Protein AF-A0A8S4R3A9-F1 (afdb_monomer)

Foldseek 3Di:
DPPLVVVVVVVLVVLCVVVVHDVVVVDDSVVSCVVPVDDRVVVVVVVVVVVVLVVLCPDPPPDVSVVVVDD

Organism: NCBI:txid348720

Mean predicted aligned error: 7.61 Å

Structure (mmCIF, N/CA/C/O backbone):
data_AF-A0A8S4R3A9-F1
#
_entry.id   AF-A0A8S4R3A9-F1
#
loop_
_atom_site.group_PDB
_atom_site.id
_atom_site.type_symbol
_atom_site.label_atom_id
_atom_site.label_alt_id
_atom_site.label_comp_id
_atom_site.label_asym_id
_atom_site.label_entity_id
_atom_site.label_seq_id
_atom_site.pdbx_PDB_ins_code
_atom_site.Cartn_x
_atom_site.Cartn_y
_atom_site.Cartn_z
_atom_site.occupancy
_atom_site.B_iso_or_equiv
_atom_site.auth_seq_id
_atom_site.auth_comp_id
_atom_site.auth_asym_id
_atom_site.auth_atom_id
_atom_site.pdbx_PDB_model_num
ATOM 1 N N . MET A 1 1 ? -5.215 8.195 -9.822 1.00 56.50 1 MET A N 1
ATOM 2 C CA . MET A 1 1 ? -5.204 8.280 -8.337 1.00 56.50 1 MET A CA 1
ATOM 3 C C . MET A 1 1 ? -6.011 7.195 -7.595 1.00 56.50 1 MET A C 1
ATOM 5 O O . MET A 1 1 ? -5.699 6.921 -6.440 1.00 56.50 1 MET A O 1
ATOM 9 N N . GLY A 1 2 ? -7.010 6.533 -8.202 1.00 81.62 2 GLY A N 1
ATOM 10 C CA . GLY A 1 2 ? -7.912 5.611 -7.479 1.00 81.62 2 GLY A CA 1
ATOM 11 C C . GLY A 1 2 ? -7.296 4.307 -6.936 1.00 81.62 2 GLY A C 1
ATOM 12 O O . GLY A 1 2 ? -7.677 3.859 -5.855 1.00 81.62 2 GLY A O 1
ATOM 13 N N . LEU A 1 3 ? -6.323 3.711 -7.636 1.00 85.00 3 LEU A N 1
ATOM 14 C CA . LEU A 1 3 ? -5.757 2.402 -7.268 1.00 85.00 3 LEU A CA 1
ATOM 15 C C . LEU A 1 3 ? -4.995 2.435 -5.931 1.00 85.00 3 LEU A C 1
ATOM 17 O O . LEU A 1 3 ? -5.201 1.582 -5.073 1.00 85.00 3 LEU A O 1
ATOM 21 N N . ILE A 1 4 ? -4.166 3.462 -5.717 1.00 86.31 4 ILE A N 1
ATOM 22 C CA . ILE A 1 4 ? -3.385 3.626 -4.479 1.00 86.31 4 ILE A CA 1
ATOM 23 C C . ILE A 1 4 ? -4.319 3.788 -3.274 1.00 86.31 4 ILE A C 1
ATOM 25 O O . ILE A 1 4 ? -4.060 3.237 -2.204 1.00 86.31 4 ILE A O 1
ATOM 29 N N . ARG A 1 5 ? -5.434 4.510 -3.447 1.00 89.69 5 ARG A N 1
ATOM 30 C CA . ARG A 1 5 ? -6.448 4.669 -2.399 1.00 89.69 5 ARG A CA 1
ATOM 31 C C . ARG A 1 5 ? -7.077 3.327 -2.028 1.00 89.69 5 ARG A C 1
ATOM 33 O O . ARG A 1 5 ? -7.179 3.034 -0.842 1.00 89.69 5 ARG A O 1
ATOM 40 N N . ARG A 1 6 ? -7.444 2.502 -3.016 1.00 90.25 6 ARG A N 1
ATOM 41 C CA . ARG A 1 6 ? -7.995 1.156 -2.780 1.00 90.25 6 ARG A CA 1
ATOM 42 C C . ARG A 1 6 ? -6.998 0.263 -2.043 1.00 90.25 6 ARG A C 1
ATOM 44 O O . ARG A 1 6 ? -7.363 -0.310 -1.026 1.00 90.25 6 ARG A O 1
ATOM 51 N N . LEU A 1 7 ? -5.733 0.249 -2.467 1.00 89.62 7 LEU A N 1
ATOM 52 C CA . LEU A 1 7 ? -4.667 -0.510 -1.798 1.00 89.62 7 LEU A CA 1
ATOM 53 C C . LEU A 1 7 ? -4.429 -0.064 -0.347 1.00 89.62 7 LEU A C 1
ATOM 55 O O . LEU A 1 7 ? -4.180 -0.885 0.529 1.00 89.62 7 LEU A O 1
ATOM 59 N N . ARG A 1 8 ? -4.537 1.238 -0.060 1.00 88.31 8 ARG A N 1
ATOM 60 C CA . ARG A 1 8 ? -4.451 1.744 1.319 1.00 88.31 8 ARG A CA 1
ATOM 61 C C . ARG A 1 8 ? -5.633 1.299 2.179 1.00 88.31 8 ARG A C 1
ATOM 63 O O . ARG A 1 8 ? -5.447 1.063 3.370 1.00 88.31 8 ARG A O 1
ATOM 70 N N . ILE A 1 9 ? -6.834 1.220 1.604 1.00 89.62 9 ILE A N 1
ATOM 71 C CA . ILE A 1 9 ? -8.032 0.749 2.313 1.00 89.62 9 ILE A CA 1
ATOM 72 C C . ILE A 1 9 ? -7.903 -0.746 2.615 1.00 89.62 9 ILE A C 1
ATOM 74 O O . ILE A 1 9 ? -8.102 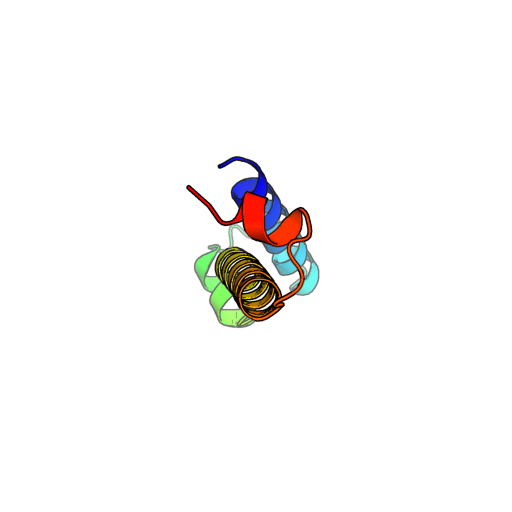-1.141 3.761 1.00 89.62 9 ILE A O 1
ATOM 78 N N . THR A 1 10 ? -7.508 -1.558 1.630 1.00 90.88 10 THR A N 1
ATOM 79 C CA . THR A 1 10 ? -7.327 -3.006 1.821 1.00 90.88 10 THR A CA 1
ATOM 80 C C . THR A 1 10 ? -6.228 -3.308 2.833 1.00 90.88 10 THR A C 1
ATOM 82 O O . THR A 1 10 ? -6.450 -4.111 3.735 1.00 90.88 10 THR A O 1
ATOM 85 N N . GLN A 1 11 ? -5.089 -2.608 2.763 1.00 89.38 11 GLN A N 1
ATOM 86 C CA . GLN A 1 11 ? -4.025 -2.727 3.763 1.00 89.38 11 GLN A CA 1
ATOM 87 C C . GLN A 1 11 ? -4.557 -2.432 5.172 1.00 89.38 11 GLN A C 1
ATOM 89 O O . GLN A 1 11 ? -4.316 -3.197 6.096 1.00 89.38 11 GLN A O 1
ATOM 94 N N . ARG A 1 12 ? -5.332 -1.358 5.344 1.00 88.50 12 ARG A N 1
ATOM 95 C CA . ARG A 1 12 ? -5.866 -0.964 6.654 1.00 88.50 12 ARG A CA 1
ATOM 96 C C . ARG A 1 12 ? -6.909 -1.944 7.207 1.00 88.50 12 ARG A C 1
ATOM 98 O O . ARG A 1 12 ? -7.009 -2.088 8.424 1.00 88.50 12 ARG A O 1
ATOM 105 N N . ALA A 1 13 ? -7.693 -2.584 6.341 1.00 89.44 13 ALA A N 1
ATOM 106 C CA . ALA A 1 13 ? -8.611 -3.648 6.742 1.00 89.44 13 ALA A CA 1
ATOM 107 C C . ALA A 1 13 ? -7.842 -4.895 7.206 1.00 89.44 13 ALA A C 1
ATOM 109 O O . ALA A 1 13 ? -8.146 -5.444 8.261 1.00 89.44 13 ALA A O 1
ATOM 110 N N . MET A 1 14 ? -6.794 -5.276 6.471 1.00 89.44 14 MET A N 1
ATOM 111 C CA . MET A 1 14 ? -5.909 -6.384 6.835 1.00 89.44 14 MET A CA 1
ATOM 112 C C . MET A 1 14 ? -5.185 -6.122 8.163 1.00 89.44 14 MET A C 1
ATOM 114 O O . MET A 1 14 ? -5.200 -6.972 9.043 1.00 89.44 14 MET A O 1
ATOM 118 N N . GLU A 1 15 ? -4.631 -4.923 8.351 1.00 89.06 15 GLU A N 1
ATOM 119 C CA . GLU A 1 15 ? -3.981 -4.504 9.600 1.00 89.06 15 GLU A CA 1
ATOM 120 C C . GLU A 1 15 ? -4.920 -4.619 10.814 1.00 89.06 15 GLU A C 1
ATOM 122 O O . GLU A 1 15 ? -4.517 -5.092 11.874 1.00 89.06 15 GLU A O 1
ATOM 127 N N . ARG A 1 16 ? -6.195 -4.237 10.662 1.00 90.19 16 ARG A N 1
ATOM 128 C CA . ARG A 1 16 ? -7.205 -4.401 11.720 1.00 90.19 16 ARG A CA 1
ATOM 129 C C . ARG A 1 16 ? -7.502 -5.863 12.024 1.00 90.19 16 ARG A C 1
ATOM 131 O O . ARG A 1 16 ? -7.530 -6.230 13.194 1.00 90.19 16 ARG A O 1
ATOM 138 N N . ALA A 1 17 ? -7.683 -6.679 10.987 1.00 89.94 17 ALA A N 1
ATOM 139 C CA . ALA A 1 17 ? -7.937 -8.107 11.143 1.00 89.94 17 ALA A CA 1
ATOM 140 C C . ALA A 1 17 ? -6.771 -8.819 11.848 1.00 89.94 17 ALA A C 1
ATOM 142 O O . ALA A 1 17 ? -7.003 -9.616 12.749 1.00 89.94 17 ALA A O 1
ATOM 143 N N . MET A 1 18 ? -5.523 -8.474 11.510 1.00 88.56 18 MET A N 1
ATOM 144 C CA . MET A 1 18 ? -4.324 -9.036 12.149 1.00 88.56 18 MET A CA 1
ATOM 145 C C . MET A 1 18 ? -4.223 -8.712 13.644 1.00 88.56 18 MET A C 1
ATOM 147 O O . MET A 1 18 ? -3.690 -9.514 14.402 1.00 88.56 18 MET A O 1
ATOM 151 N N . LEU A 1 19 ? -4.713 -7.545 14.070 1.00 88.56 19 LEU A N 1
ATOM 152 C CA . LEU A 1 19 ? -4.738 -7.152 15.484 1.00 88.56 19 LEU A CA 1
ATOM 153 C C . LEU A 1 19 ? -6.016 -7.587 16.215 1.00 88.56 19 LEU A C 1
ATOM 155 O O . LEU A 1 19 ? -6.134 -7.318 17.406 1.00 88.56 19 LEU A O 1
ATOM 159 N N . GLY A 1 20 ? -6.983 -8.193 15.519 1.00 90.38 20 GLY A N 1
ATOM 160 C CA . GLY A 1 20 ? -8.288 -8.532 16.091 1.00 90.38 20 GLY A CA 1
ATOM 161 C C . GLY A 1 20 ? -9.126 -7.315 16.503 1.00 90.38 20 GLY A C 1
ATOM 162 O O . GLY A 1 20 ? -9.968 -7.431 17.384 1.00 90.38 20 GLY A O 1
ATOM 163 N N . VAL A 1 21 ? -8.894 -6.145 15.895 1.00 89.00 21 VAL A N 1
ATOM 164 C CA . VAL A 1 21 ? -9.541 -4.878 16.281 1.00 89.00 21 VAL A CA 1
ATOM 165 C C . VAL A 1 21 ? -10.777 -4.624 15.424 1.00 89.00 21 VAL A C 1
ATOM 167 O O . VAL A 1 21 ? -10.698 -4.550 14.192 1.00 89.00 21 VAL A O 1
ATOM 170 N N . ALA A 1 22 ? -11.913 -4.408 16.078 1.00 85.19 22 ALA A N 1
ATOM 171 C CA . ALA A 1 22 ? -13.165 -4.033 15.444 1.00 85.19 22 ALA A CA 1
ATOM 172 C C . ALA A 1 22 ? -13.267 -2.512 15.237 1.00 85.19 22 ALA A C 1
ATOM 174 O O . ALA A 1 22 ? -12.575 -1.702 15.851 1.00 85.19 22 ALA A O 1
ATOM 175 N N . LEU A 1 23 ? -14.195 -2.080 14.376 1.00 83.50 23 LEU A N 1
ATOM 176 C CA . LEU A 1 23 ? -14.489 -0.649 14.202 1.00 83.50 23 LEU A CA 1
ATOM 177 C C . LEU A 1 23 ? -15.048 -0.002 15.482 1.00 83.50 23 LEU A C 1
ATOM 179 O O . LEU A 1 23 ? -14.861 1.195 15.689 1.00 83.50 23 LEU A O 1
ATOM 183 N N . ARG A 1 24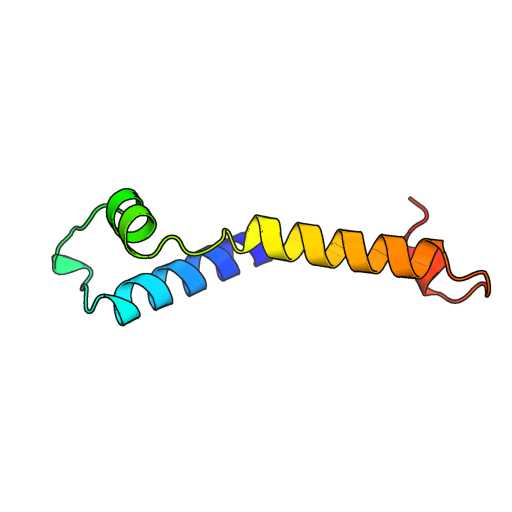 ? -15.701 -0.796 16.340 1.00 89.38 24 ARG A N 1
ATOM 184 C CA . ARG A 1 24 ? -16.281 -0.351 17.616 1.00 89.38 24 ARG A CA 1
ATOM 185 C C . ARG A 1 24 ? -15.229 0.067 18.636 1.00 89.38 24 ARG A C 1
ATOM 187 O O . ARG A 1 24 ? -15.505 0.947 19.438 1.00 89.38 24 ARG A O 1
ATOM 194 N N . ASP A 1 25 ? -14.024 -0.483 18.538 1.00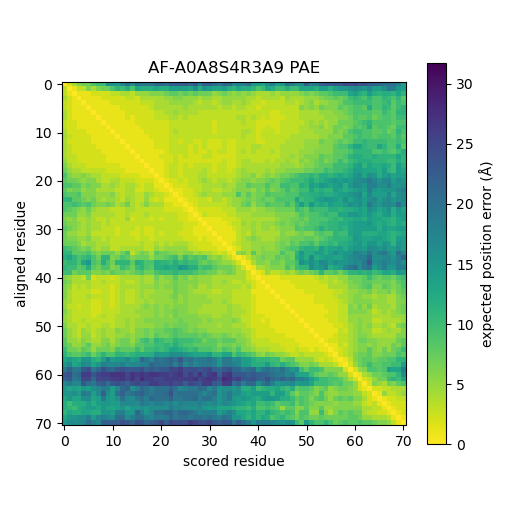 86.94 25 ASP A N 1
ATOM 195 C CA . ASP A 1 25 ? -12.925 -0.165 19.450 1.00 86.94 25 ASP A CA 1
ATOM 196 C C . ASP A 1 25 ? -12.387 1.259 19.228 1.00 86.94 25 ASP A C 1
ATOM 198 O O . ASP A 1 25 ? -11.566 1.737 20.006 1.00 86.94 25 ASP A O 1
ATOM 202 N N . GLN A 1 26 ? -12.813 1.936 18.145 1.00 86.44 26 GLN A N 1
ATOM 203 C CA . GLN A 1 26 ? -12.471 3.328 17.814 1.00 86.44 26 GLN A CA 1
ATOM 204 C C . GLN A 1 26 ? -10.957 3.618 17.862 1.00 86.44 26 GLN A C 1
ATOM 206 O O . GLN A 1 26 ? -10.518 4.755 18.045 1.00 86.44 26 GLN A O 1
ATOM 211 N N . ILE A 1 27 ? -10.129 2.587 17.648 1.00 88.06 27 ILE A N 1
ATOM 212 C CA . ILE A 1 27 ? -8.675 2.722 17.703 1.00 88.06 27 ILE A CA 1
ATOM 213 C C . ILE A 1 27 ? -8.210 3.592 16.539 1.00 88.06 27 ILE A C 1
ATOM 215 O O . ILE A 1 27 ? -8.492 3.330 15.358 1.00 88.06 27 ILE A O 1
ATOM 219 N N . ARG A 1 28 ? -7.447 4.635 16.884 1.00 88.12 28 ARG A N 1
ATOM 220 C CA . ARG A 1 28 ? -6.852 5.543 15.908 1.00 88.12 28 ARG A CA 1
ATOM 221 C C . ARG A 1 28 ? -5.963 4.769 14.950 1.00 88.12 28 ARG A C 1
ATOM 223 O O . ARG A 1 28 ? -5.178 3.900 15.315 1.00 88.12 28 ARG A O 1
ATOM 230 N N . ASN A 1 29 ? -6.039 5.149 13.684 1.00 84.88 29 ASN A N 1
ATOM 231 C CA . ASN A 1 29 ? -5.269 4.477 12.650 1.00 84.88 29 ASN A CA 1
ATOM 232 C C . ASN A 1 29 ? -3.747 4.625 12.808 1.00 84.88 29 ASN A C 1
ATOM 234 O O . ASN A 1 29 ? -2.998 3.824 12.255 1.00 84.88 29 ASN A O 1
ATOM 238 N N . GLU A 1 30 ? -3.295 5.673 13.489 1.00 84.50 30 GLU A N 1
ATOM 239 C CA . GLU A 1 30 ? -1.881 5.895 13.802 1.00 84.50 30 GLU A CA 1
ATOM 240 C C . GLU A 1 30 ? -1.361 4.844 14.781 1.00 84.50 30 GLU A C 1
ATOM 242 O O . GLU A 1 30 ? -0.275 4.309 14.583 1.00 84.50 30 GLU A O 1
ATOM 247 N N . GLU A 1 31 ? -2.181 4.466 15.760 1.00 86.69 31 GLU A N 1
ATOM 248 C CA . GLU A 1 31 ? -1.852 3.439 16.745 1.00 86.69 31 GLU A CA 1
ATOM 249 C C . GLU A 1 31 ? -1.751 2.051 16.093 1.00 86.69 31 GLU A C 1
ATOM 251 O O . GLU A 1 31 ? -0.784 1.322 16.308 1.00 86.69 31 GLU A O 1
ATOM 256 N N . ILE A 1 32 ? -2.684 1.725 15.191 1.00 85.50 32 ILE A N 1
ATOM 257 C CA . ILE A 1 32 ? -2.637 0.491 14.384 1.00 85.50 32 ILE A CA 1
ATOM 258 C C . ILE A 1 32 ? -1.335 0.421 13.568 1.00 85.50 32 ILE A C 1
ATOM 260 O O . ILE A 1 32 ? -0.664 -0.611 13.536 1.00 85.50 32 ILE A O 1
ATOM 264 N N . ARG A 1 33 ? -0.930 1.542 12.955 1.00 83.19 33 ARG A N 1
ATOM 265 C CA . ARG A 1 33 ? 0.325 1.629 12.192 1.00 83.19 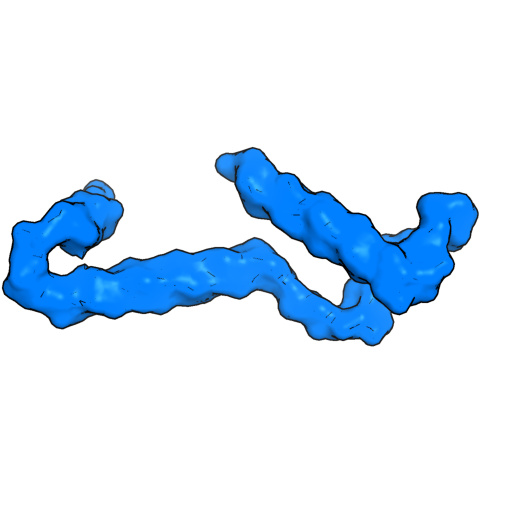33 ARG A CA 1
ATOM 266 C C . ARG A 1 33 ? 1.561 1.483 13.075 1.00 83.19 33 ARG A C 1
ATOM 268 O O . ARG A 1 33 ? 2.511 0.819 12.663 1.00 83.19 33 ARG A O 1
ATOM 275 N N . ARG A 1 34 ? 1.553 2.077 14.273 1.00 83.31 34 ARG A N 1
ATOM 276 C CA . ARG A 1 34 ? 2.660 1.984 15.235 1.00 83.31 34 ARG A CA 1
ATOM 277 C C . ARG A 1 34 ? 2.908 0.539 15.664 1.00 83.31 34 ARG A C 1
ATOM 279 O O . ARG A 1 34 ? 4.064 0.129 15.741 1.00 83.31 34 ARG A O 1
ATOM 286 N N . ARG A 1 35 ? 1.839 -0.231 15.889 1.00 82.62 35 ARG A N 1
ATOM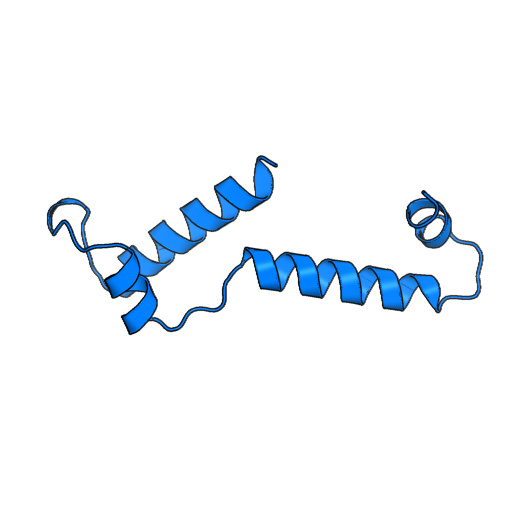 287 C CA . ARG A 1 35 ? 1.914 -1.634 16.327 1.00 82.62 35 ARG A CA 1
ATOM 288 C C . ARG A 1 35 ? 2.454 -2.572 15.254 1.00 82.62 35 ARG A C 1
ATOM 290 O O . ARG A 1 35 ? 3.299 -3.405 15.553 1.00 82.62 35 ARG A O 1
ATOM 297 N N . ILE A 1 36 ? 1.999 -2.429 14.010 1.00 78.00 36 ILE A N 1
ATOM 298 C CA . ILE A 1 36 ? 2.314 -3.405 12.953 1.00 78.00 36 ILE A CA 1
ATOM 299 C C . ILE A 1 36 ? 3.635 -3.075 12.235 1.00 78.00 36 ILE A C 1
ATOM 301 O O . ILE A 1 36 ? 4.221 -3.954 11.610 1.00 78.00 36 ILE A O 1
ATOM 305 N N . ARG A 1 37 ? 4.135 -1.826 12.301 1.00 72.75 37 ARG A N 1
ATOM 306 C CA . ARG A 1 37 ? 5.286 -1.341 11.497 1.00 72.75 37 ARG A CA 1
ATOM 307 C C . ARG A 1 37 ? 5.221 -1.796 10.025 1.00 72.75 37 ARG A C 1
ATOM 309 O O . ARG A 1 37 ? 6.249 -1.991 9.377 1.00 72.75 37 ARG A O 1
ATOM 316 N N . ALA A 1 38 ? 4.015 -1.982 9.481 1.00 68.94 38 ALA A N 1
ATOM 317 C CA . ALA A 1 38 ? 3.840 -2.418 8.105 1.00 68.94 38 ALA A CA 1
ATOM 318 C C . ALA A 1 38 ? 4.347 -1.329 7.156 1.00 68.94 38 ALA A C 1
ATOM 320 O O . ALA A 1 38 ? 4.024 -0.146 7.293 1.00 68.94 38 ALA A O 1
ATOM 321 N N . ASN A 1 39 ? 5.132 -1.741 6.162 1.00 71.06 39 ASN A N 1
ATOM 322 C CA . ASN A 1 39 ? 5.626 -0.832 5.137 1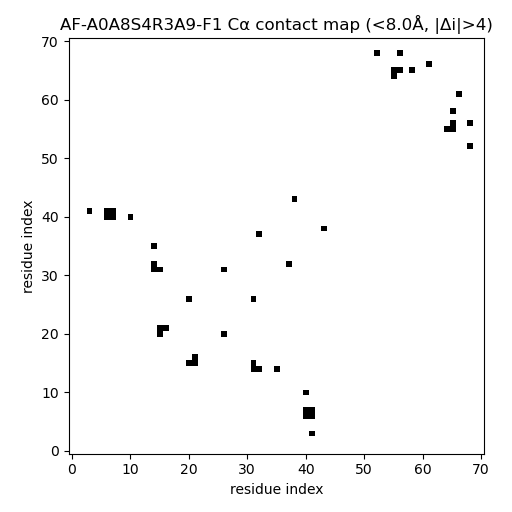.00 71.06 39 ASN A CA 1
ATOM 323 C C . ASN A 1 39 ? 4.464 -0.195 4.360 1.00 71.06 39 ASN A C 1
ATOM 325 O O . ASN A 1 39 ? 3.469 -0.843 4.031 1.00 71.06 39 ASN A O 1
ATOM 329 N N . ASN A 1 40 ? 4.610 1.085 4.020 1.00 80.12 40 ASN A N 1
ATOM 330 C CA . ASN A 1 40 ? 3.605 1.814 3.255 1.00 80.12 40 ASN A CA 1
ATOM 331 C C . ASN A 1 40 ? 3.484 1.229 1.834 1.00 80.12 40 ASN A C 1
ATOM 333 O O . ASN A 1 40 ? 4.412 1.340 1.025 1.00 80.12 40 ASN A O 1
ATOM 337 N N . ILE A 1 41 ? 2.329 0.636 1.503 1.00 85.31 41 ILE A N 1
ATOM 338 C CA . ILE A 1 41 ? 2.112 -0.021 0.205 1.00 85.31 41 ILE A CA 1
ATOM 339 C C . ILE A 1 41 ? 2.274 0.941 -0.975 1.00 85.31 41 ILE A C 1
ATOM 341 O O . ILE A 1 41 ? 2.755 0.536 -2.028 1.00 85.31 41 ILE A O 1
ATOM 345 N N . ALA A 1 42 ? 1.958 2.229 -0.799 1.00 85.38 42 ALA A N 1
ATOM 346 C CA . ALA A 1 42 ? 2.122 3.226 -1.853 1.00 85.38 42 ALA A CA 1
ATOM 347 C C . ALA A 1 42 ? 3.602 3.421 -2.210 1.00 85.38 42 ALA A C 1
ATOM 349 O O . ALA A 1 42 ? 3.962 3.426 -3.387 1.00 85.38 42 ALA A O 1
ATOM 350 N N . GLN A 1 43 ? 4.465 3.508 -1.194 1.00 87.38 43 GLN A N 1
ATOM 351 C CA . GLN A 1 43 ? 5.911 3.613 -1.388 1.00 87.38 43 GLN A CA 1
ATOM 352 C C . GLN A 1 43 ? 6.474 2.333 -2.006 1.00 87.38 43 GLN A C 1
ATOM 354 O O . GLN A 1 43 ? 7.303 2.400 -2.910 1.00 87.38 43 GLN A O 1
ATOM 359 N N . ARG A 1 44 ? 5.990 1.160 -1.579 1.00 89.25 44 ARG A N 1
ATOM 360 C CA . ARG A 1 44 ? 6.425 -0.120 -2.151 1.00 89.25 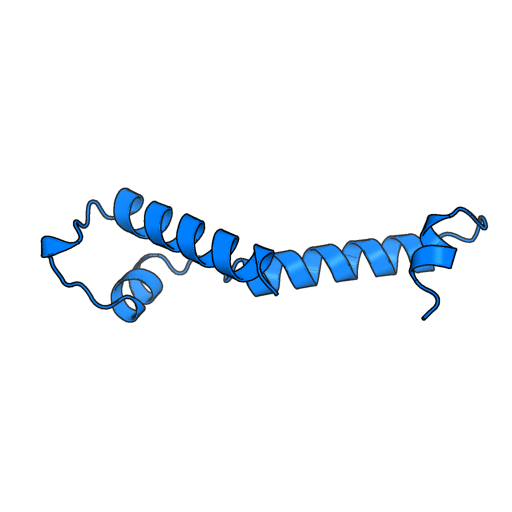44 ARG A CA 1
ATOM 361 C C . ARG A 1 44 ? 6.029 -0.263 -3.619 1.00 89.25 44 ARG A C 1
ATOM 363 O O . ARG A 1 44 ? 6.869 -0.644 -4.428 1.00 89.25 44 ARG A O 1
ATOM 370 N N . VAL A 1 45 ? 4.794 0.089 -3.973 1.00 89.44 45 VAL A N 1
ATOM 371 C CA . VAL A 1 45 ? 4.324 0.096 -5.367 1.00 89.44 45 VAL A CA 1
ATOM 372 C C . VAL A 1 45 ? 5.149 1.067 -6.209 1.00 89.44 45 VAL A C 1
ATOM 374 O O . VAL A 1 45 ? 5.585 0.696 -7.295 1.00 89.44 45 VAL A O 1
ATOM 377 N N . ALA A 1 46 ? 5.420 2.274 -5.706 1.00 89.69 46 ALA A N 1
ATOM 378 C CA . ALA A 1 46 ? 6.269 3.240 -6.400 1.00 89.69 46 ALA A CA 1
ATOM 379 C C . ALA A 1 46 ? 7.688 2.692 -6.614 1.00 89.69 46 ALA A C 1
ATOM 381 O O . ALA A 1 46 ? 8.182 2.696 -7.737 1.00 89.69 46 ALA A O 1
ATOM 382 N N . LYS A 1 47 ? 8.319 2.140 -5.571 1.00 92.75 47 LYS A N 1
ATOM 383 C CA . LYS A 1 47 ? 9.669 1.563 -5.654 1.00 92.75 47 LYS A CA 1
ATOM 384 C C . LYS A 1 47 ? 9.742 0.411 -6.655 1.00 92.75 47 LYS A C 1
ATOM 386 O O . LYS A 1 47 ? 10.699 0.328 -7.416 1.00 92.75 47 LYS A O 1
ATOM 391 N N . LEU A 1 48 ? 8.740 -0.467 -6.672 1.00 92.00 48 LEU A N 1
ATOM 392 C CA . LEU A 1 48 ? 8.673 -1.572 -7.630 1.00 92.00 48 LEU A CA 1
ATOM 393 C C . LEU A 1 48 ? 8.497 -1.072 -9.065 1.00 92.00 48 LEU A C 1
ATOM 395 O O . LEU A 1 48 ? 9.183 -1.564 -9.956 1.00 92.00 48 LEU A O 1
ATOM 399 N N . LYS A 1 49 ? 7.640 -0.067 -9.279 1.00 89.75 49 LYS A N 1
ATOM 400 C CA . LYS A 1 49 ? 7.481 0.574 -10.589 1.00 89.75 49 LYS A CA 1
ATOM 401 C C . LYS A 1 49 ? 8.785 1.195 -11.078 1.00 89.75 49 LYS A C 1
ATOM 403 O O . LYS A 1 49 ? 9.180 0.938 -12.208 1.00 89.75 49 LYS A O 1
ATOM 408 N N . TRP A 1 50 ? 9.483 1.936 -10.221 1.00 90.00 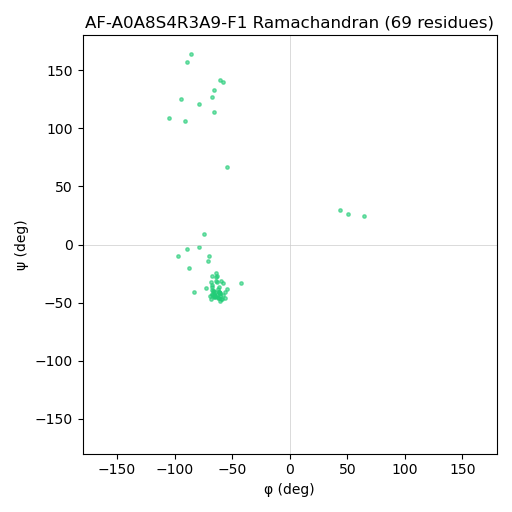50 TRP A N 1
ATOM 409 C CA . TRP A 1 50 ? 10.775 2.531 -10.564 1.00 90.00 50 TRP A CA 1
ATOM 410 C C . TRP A 1 50 ? 11.856 1.483 -10.822 1.00 90.00 50 TRP A C 1
ATOM 412 O O . TRP A 1 50 ? 12.604 1.605 -11.786 1.00 90.00 50 TRP A O 1
ATOM 422 N N . LYS A 1 51 ? 11.906 0.407 -10.027 1.00 92.31 51 LYS A N 1
ATOM 423 C CA . LYS A 1 51 ? 12.826 -0.714 -10.271 1.00 92.31 51 LYS A CA 1
ATOM 424 C C . LYS A 1 51 ? 12.561 -1.372 -11.628 1.00 92.31 51 LYS A C 1
ATOM 426 O O . LYS A 1 51 ? 13.502 -1.699 -12.342 1.00 92.31 51 LYS A O 1
ATOM 431 N N . TRP A 1 52 ? 11.292 -1.563 -11.982 1.00 88.31 52 TRP A N 1
ATOM 432 C CA . TRP A 1 52 ? 10.902 -2.098 -13.284 1.00 88.31 52 TRP A CA 1
ATOM 433 C C . TRP A 1 52 ? 11.291 -1.154 -14.424 1.00 88.31 52 TRP A C 1
ATOM 435 O O . TRP A 1 52 ? 11.899 -1.606 -15.390 1.00 88.31 52 TRP A O 1
ATOM 445 N N . ALA A 1 53 ? 11.024 0.146 -14.274 1.00 86.69 53 ALA A N 1
ATOM 446 C CA . ALA A 1 53 ? 11.402 1.161 -15.251 1.00 86.69 53 ALA A CA 1
ATOM 447 C C . ALA A 1 53 ? 12.921 1.184 -15.476 1.00 86.69 53 ALA A C 1
ATOM 449 O O . ALA A 1 53 ? 13.363 1.101 -16.614 1.00 86.69 53 ALA A O 1
ATOM 450 N N . GLY A 1 54 ? 13.724 1.177 -14.406 1.00 85.69 54 GLY A N 1
ATOM 451 C CA . GLY A 1 54 ? 15.185 1.109 -14.508 1.00 85.69 54 GLY A CA 1
ATOM 452 C C . GLY A 1 54 ? 15.683 -0.174 -15.183 1.00 85.69 54 GLY A C 1
ATOM 453 O O . GLY A 1 54 ? 16.557 -0.127 -16.042 1.00 85.69 54 GLY A O 1
ATOM 454 N N . ASN A 1 55 ? 15.076 -1.323 -14.866 1.00 85.25 55 ASN A N 1
ATOM 455 C CA . ASN A 1 55 ? 15.395 -2.591 -15.528 1.00 85.25 55 ASN A CA 1
ATOM 456 C C . ASN A 1 55 ? 15.042 -2.592 -17.027 1.00 85.25 55 ASN A C 1
ATOM 458 O O . ASN A 1 55 ? 15.659 -3.323 -17.794 1.00 85.25 55 ASN A O 1
ATOM 462 N N . ILE A 1 56 ? 14.045 -1.814 -17.453 1.00 82.12 56 ILE A N 1
ATOM 463 C CA . ILE A 1 56 ? 13.689 -1.677 -18.870 1.00 82.12 56 ILE A CA 1
ATOM 464 C C . ILE A 1 56 ? 14.569 -0.653 -19.576 1.00 82.12 56 ILE A C 1
ATOM 466 O O . ILE A 1 56 ? 15.014 -0.932 -20.682 1.00 82.12 56 ILE A O 1
ATOM 470 N N . ALA A 1 57 ? 14.870 0.476 -18.936 1.00 78.00 57 ALA A N 1
ATOM 471 C CA . ALA A 1 57 ? 15.740 1.506 -19.495 1.00 78.00 57 ALA A CA 1
ATOM 472 C C . ALA A 1 57 ? 17.143 0.966 -19.834 1.00 78.00 57 ALA A C 1
ATOM 474 O O . ALA A 1 57 ? 17.734 1.375 -20.826 1.00 78.00 57 ALA A O 1
ATOM 475 N N . GLY A 1 58 ? 17.651 -0.003 -19.062 1.00 69.38 58 GLY A N 1
ATOM 476 C CA . GLY A 1 58 ? 18.925 -0.680 -19.340 1.00 69.38 58 GLY A CA 1
ATOM 477 C C . GLY A 1 58 ? 18.875 -1.775 -20.418 1.00 69.38 58 GLY A C 1
ATOM 478 O O . GLY A 1 58 ? 19.905 -2.381 -20.707 1.00 69.38 58 GLY A O 1
ATOM 479 N N . ARG A 1 59 ? 17.707 -2.084 -21.003 1.00 72.19 59 ARG A N 1
ATOM 480 C CA . ARG A 1 59 ? 17.578 -3.098 -22.064 1.00 72.19 59 ARG A CA 1
ATOM 481 C C . ARG A 1 59 ? 17.733 -2.442 -23.437 1.00 72.19 59 ARG A C 1
ATOM 483 O O . ARG A 1 59 ? 16.813 -1.813 -23.943 1.00 72.19 59 ARG A O 1
ATOM 490 N N . THR A 1 60 ? 18.876 -2.675 -24.073 1.00 58.66 60 THR A N 1
ATOM 491 C CA . THR A 1 60 ? 19.301 -2.112 -25.372 1.00 58.66 60 THR A CA 1
ATOM 492 C C . THR A 1 60 ? 18.617 -2.700 -26.615 1.00 58.66 60 THR A C 1
ATOM 494 O O . THR A 1 60 ? 19.006 -2.395 -27.737 1.00 58.66 60 THR A O 1
ATOM 497 N N . GLY A 1 61 ? 17.582 -3.527 -26.463 1.00 61.59 61 GLY A N 1
ATOM 498 C CA . GLY A 1 61 ? 16.782 -4.010 -27.590 1.00 61.59 61 GLY A CA 1
ATOM 499 C C . GLY A 1 61 ? 15.455 -3.275 -27.606 1.00 61.59 61 GLY A C 1
ATOM 500 O O . GLY A 1 61 ? 14.650 -3.547 -26.719 1.00 61.59 61 GLY A O 1
ATOM 501 N N . GLY A 1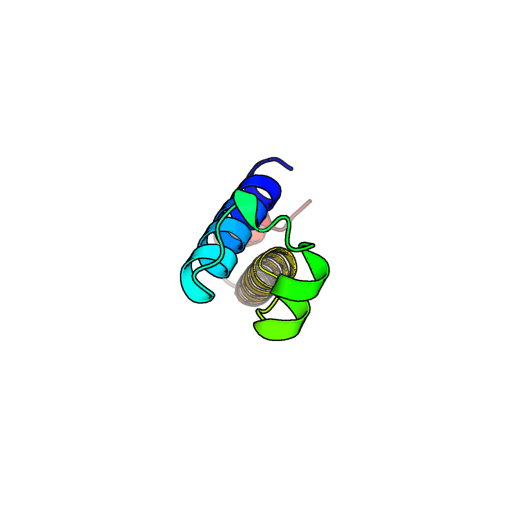 62 ? 15.245 -2.374 -28.575 1.00 60.59 62 GLY A N 1
ATOM 502 C CA . GLY A 1 62 ? 14.088 -1.477 -28.746 1.00 60.59 62 GLY A CA 1
ATOM 503 C C . GLY A 1 62 ? 12.718 -2.167 -28.777 1.00 60.59 62 GLY A C 1
ATOM 504 O O . GLY A 1 62 ? 12.019 -2.189 -29.785 1.00 60.59 62 GLY A O 1
ATOM 505 N N . ARG A 1 63 ? 12.325 -2.752 -27.649 1.00 65.81 63 ARG A N 1
ATOM 506 C CA . ARG A 1 63 ? 11.025 -3.363 -27.399 1.00 65.81 63 ARG A CA 1
ATOM 507 C C . ARG A 1 63 ? 10.088 -2.288 -26.861 1.00 65.81 63 ARG A C 1
ATOM 509 O O . ARG A 1 63 ? 10.526 -1.317 -26.251 1.00 65.81 63 ARG A O 1
ATOM 516 N N . TRP A 1 64 ? 8.786 -2.516 -27.018 1.00 69.38 64 TRP A N 1
ATOM 517 C CA . TRP A 1 64 ? 7.704 -1.638 -26.552 1.00 69.38 64 TRP A CA 1
ATOM 518 C C . TRP A 1 64 ? 7.906 -1.046 -25.149 1.00 69.38 64 TRP A C 1
ATOM 520 O O . TRP A 1 64 ? 7.519 0.091 -24.913 1.00 69.38 64 TRP A O 1
ATOM 530 N N . GLY A 1 65 ? 8.551 -1.782 -24.236 1.00 69.00 65 GLY A N 1
ATOM 531 C CA . GLY A 1 65 ? 8.858 -1.306 -22.887 1.00 69.00 65 GLY A CA 1
ATOM 532 C C . GLY A 1 65 ? 9.634 0.015 -22.839 1.00 69.00 65 GLY A C 1
ATOM 533 O O . GLY A 1 65 ? 9.323 0.834 -21.983 1.00 69.00 65 GLY A O 1
ATOM 534 N N . SER A 1 66 ? 10.585 0.252 -23.749 1.00 69.94 66 SER A N 1
ATOM 535 C CA . SER A 1 66 ? 11.351 1.509 -23.780 1.00 69.94 66 SER A CA 1
ATOM 536 C C . SER A 1 66 ? 10.497 2.678 -24.279 1.00 69.94 66 SER A C 1
ATOM 538 O O . SER A 1 66 ? 10.556 3.754 -23.699 1.00 69.94 66 SER A O 1
ATOM 540 N N . LYS A 1 67 ? 9.611 2.440 -25.259 1.00 73.31 67 LYS A N 1
ATOM 541 C CA . LYS A 1 67 ? 8.656 3.448 -25.762 1.00 73.31 67 LYS A CA 1
ATOM 542 C C . LYS A 1 67 ? 7.648 3.896 -24.701 1.00 73.31 67 LYS A C 1
ATOM 544 O O . LYS A 1 67 ? 7.214 5.033 -24.704 1.00 73.31 67 LYS A O 1
ATOM 549 N N . VAL A 1 68 ? 7.278 3.009 -23.773 1.00 75.25 68 VAL A N 1
ATOM 550 C CA . VAL A 1 68 ? 6.376 3.336 -22.647 1.00 75.25 68 VAL A CA 1
ATOM 551 C C . VAL A 1 68 ? 7.056 4.240 -21.602 1.00 75.25 68 VAL A C 1
ATOM 553 O O . VAL A 1 68 ? 6.380 4.795 -20.736 1.00 75.25 68 VAL A O 1
ATOM 556 N N . LEU A 1 69 ? 8.385 4.376 -21.652 1.00 70.75 69 LEU A N 1
ATOM 557 C CA . LEU A 1 69 ? 9.155 5.255 -20.770 1.00 70.75 69 LEU A CA 1
ATOM 558 C C . LEU A 1 69 ? 9.475 6.622 -21.399 1.00 70.75 69 LEU A C 1
ATOM 560 O O . LEU A 1 69 ? 9.942 7.495 -20.670 1.00 70.75 69 LEU A O 1
ATOM 564 N N . GLU A 1 70 ? 9.229 6.814 -22.696 1.00 71.00 70 GLU A N 1
ATOM 565 C CA . GLU A 1 70 ? 9.326 8.114 -23.370 1.00 71.00 70 GLU A CA 1
ATOM 566 C C . GLU A 1 70 ? 8.057 8.924 -23.053 1.00 71.00 70 GLU A C 1
ATOM 568 O O . GLU A 1 70 ? 6.943 8.457 -23.300 1.00 71.00 70 GLU A O 1
ATOM 573 N N . TRP A 1 71 ? 8.231 10.097 -22.438 1.00 66.25 71 TRP A N 1
ATOM 574 C CA . TRP A 1 71 ? 7.161 11.027 -22.056 1.00 66.25 71 TRP A CA 1
ATOM 575 C C . TRP A 1 71 ? 7.258 12.311 -22.865 1.00 66.25 71 TRP A C 1
ATOM 577 O O . TRP A 1 71 ? 8.402 12.789 -23.043 1.00 66.25 71 TRP A O 1
#

Solvent-accessible surface area (backbone atoms only — not comparable to full-atom values): 4436 Å² total; per-residue (Å²): 123,68,65,62,54,51,53,52,51,53,50,53,52,50,55,29,60,76,68,73,54,57,81,85,70,66,70,55,70,66,57,57,46,67,74,65,66,69,76,60,63,64,60,50,53,51,51,51,52,51,52,51,50,54,62,38,70,73,49,89,64,96,46,73,69,49,62,74,70,64,128

pLDDT: mean 82.28, std 9.23, range [56.5, 92.75]

Sequence (71 aa):
MGLIRRLRITQRAMERAMLGVALRDQIRNEEIRRRIRANNIAQRVAKLKWKWAGNIAGRTGGRWGSKVLEW

Radius of gyration: 17.86 Å; Cα contacts (8 Å, |Δi|>4): 24; chains: 1; bounding box: 36×20×48 Å

Secondary structure (DSSP, 8-state):
-HHHHHHHHHHHHHHHHHTT--GGG---HHHHHHHH----HHHHHHHHHHHHHHHHHT--S--HHHHTT--